Protein AF-B1T1C2-F1 (afdb_monomer_lite)

pLDDT: mean 84.69, std 10.25, range [46.47, 95.31]

Sequence (91 aa):
MSEPHTIALGIATGPLMTVAVGALEAARSGIASALVNVARMTGATLGIAMLGTPFAAAHGGVAGLHAAMFAGAVVQVTGAAVAALSVRQAA

Foldseek 3Di:
DPDPVVVVVCVVVVVVLCVQLVVDDVVCSVVSVVVVVVVVVVVVVVLCVQLVVQCVVVVHDPRSNVVSVVSVVVVVVVVVVVVVVVVVVVD

Radius of gyration: 16.83 Å; chains: 1; bounding box: 38×26×47 Å

Secondary structure (DSSP, 8-state):
---HHHHHHHHHHHHHHHHHHHTS-GGGHHHHHHHHHHHHHHHHHHHHHHHHHHHHHTTSHHHHHHHHHHHHHHHHHHHHHHHHHHHHH--

Structure (mmCIF, N/CA/C/O backbone):
data_AF-B1T1C2-F1
#
_entry.id   AF-B1T1C2-F1
#
loop_
_atom_site.group_PDB
_atom_site.id
_atom_site.type_symbol
_atom_site.label_atom_id
_atom_site.label_alt_id
_atom_site.label_comp_id
_atom_site.label_asym_id
_atom_site.label_entity_id
_atom_site.label_seq_id
_atom_site.pdbx_PDB_ins_code
_atom_site.Cartn_x
_atom_site.Cartn_y
_atom_site.Cartn_z
_atom_site.occupancy
_atom_site.B_iso_or_equiv
_atom_site.auth_seq_id
_atom_site.auth_comp_id
_atom_site.auth_asym_id
_atom_site.auth_atom_id
_atom_site.pdbx_PDB_model_num
ATOM 1 N N . MET A 1 1 ? 13.727 18.322 14.570 1.00 46.47 1 MET A N 1
ATOM 2 C CA . MET A 1 1 ? 13.769 17.884 13.158 1.00 46.47 1 MET A CA 1
ATOM 3 C C . MET A 1 1 ? 12.485 17.131 12.846 1.00 46.47 1 MET A C 1
ATOM 5 O O . MET A 1 1 ? 12.438 15.921 13.005 1.00 46.47 1 MET A O 1
ATOM 9 N N . SER A 1 2 ? 11.412 17.842 12.498 1.00 51.16 2 SER A N 1
ATOM 10 C CA . SER A 1 2 ? 10.178 17.237 11.987 1.00 51.16 2 SER A CA 1
ATOM 11 C C . SER A 1 2 ? 10.324 17.098 10.478 1.00 51.16 2 SER A C 1
ATOM 13 O O . SER A 1 2 ? 10.076 18.048 9.736 1.00 51.16 2 SER A O 1
ATOM 15 N N . GLU A 1 3 ? 10.821 15.949 10.030 1.00 63.12 3 GLU A N 1
ATOM 16 C CA . GLU A 1 3 ? 10.927 15.692 8.601 1.00 63.12 3 GLU A CA 1
ATOM 17 C C . GLU A 1 3 ? 9.514 15.550 7.995 1.00 63.12 3 GLU A C 1
ATOM 19 O O . GLU A 1 3 ? 8.709 14.753 8.497 1.00 63.12 3 GLU A O 1
ATOM 24 N N . PRO A 1 4 ? 9.192 16.281 6.914 1.00 61.12 4 PRO A N 1
ATOM 25 C CA . PRO A 1 4 ? 7.849 16.336 6.324 1.00 61.12 4 PRO A CA 1
ATOM 26 C C . PRO A 1 4 ? 7.306 14.966 5.882 1.00 61.12 4 PRO A C 1
ATOM 28 O O . PRO A 1 4 ? 6.093 14.780 5.798 1.00 61.12 4 PRO A O 1
ATOM 31 N N . HIS A 1 5 ? 8.180 13.976 5.674 1.00 58.97 5 HIS A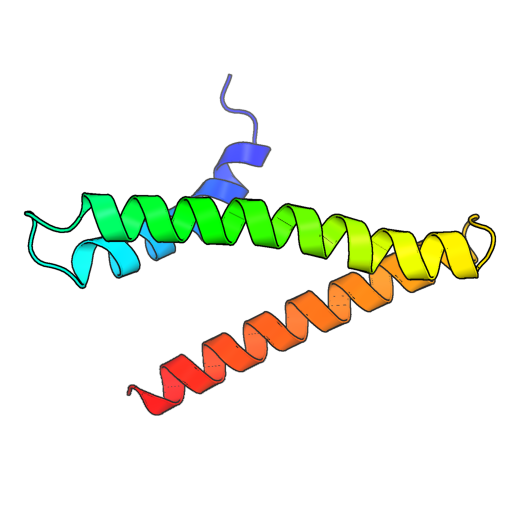 N 1
ATOM 32 C CA . HIS A 1 5 ? 7.794 12.610 5.324 1.00 58.97 5 HIS A CA 1
ATOM 33 C C . HIS A 1 5 ? 7.004 11.893 6.441 1.00 58.97 5 HIS A C 1
ATOM 35 O O . HIS A 1 5 ? 6.163 11.038 6.160 1.00 58.97 5 HIS A O 1
ATOM 41 N N . THR A 1 6 ? 7.227 12.251 7.711 1.00 71.38 6 THR A N 1
ATOM 42 C CA . THR A 1 6 ? 6.551 11.615 8.859 1.00 71.38 6 THR A CA 1
ATOM 43 C C . THR A 1 6 ? 5.103 12.070 9.013 1.00 71.38 6 THR A C 1
ATOM 45 O O . THR A 1 6 ? 4.259 11.295 9.457 1.00 71.38 6 THR A O 1
ATOM 48 N N . ILE A 1 7 ? 4.795 13.297 8.586 1.00 75.94 7 ILE A N 1
ATOM 49 C CA . ILE A 1 7 ? 3.455 13.886 8.677 1.00 75.94 7 ILE A CA 1
ATOM 50 C C . ILE A 1 7 ? 2.499 13.161 7.727 1.00 75.94 7 ILE A C 1
ATOM 52 O O . ILE A 1 7 ? 1.425 12.735 8.144 1.00 75.94 7 ILE A O 1
ATOM 56 N N . ALA A 1 8 ? 2.911 12.945 6.474 1.00 75.25 8 ALA A N 1
ATOM 57 C CA . ALA A 1 8 ? 2.109 12.211 5.495 1.00 75.25 8 ALA A CA 1
ATOM 58 C C . ALA A 1 8 ? 1.825 10.768 5.949 1.00 75.25 8 ALA A C 1
ATOM 60 O O . ALA A 1 8 ? 0.688 10.300 5.883 1.00 75.25 8 ALA A O 1
ATOM 61 N N . LEU A 1 9 ? 2.843 10.080 6.479 1.00 77.50 9 LEU A N 1
ATOM 62 C CA . LEU A 1 9 ? 2.681 8.730 7.016 1.00 77.50 9 LEU A CA 1
ATOM 63 C C . LEU A 1 9 ? 1.774 8.712 8.257 1.00 77.50 9 LEU A C 1
ATOM 65 O O . LEU A 1 9 ? 0.946 7.811 8.400 1.00 77.50 9 LEU A O 1
ATOM 69 N N . GLY A 1 10 ? 1.890 9.710 9.135 1.00 75.94 10 GLY A N 1
ATOM 70 C CA . GLY A 1 10 ? 1.069 9.845 10.338 1.00 75.94 10 GLY A CA 1
ATOM 71 C C . GLY A 1 10 ? -0.411 10.089 10.035 1.00 75.94 10 GLY A C 1
ATOM 72 O O . GLY A 1 10 ? -1.266 9.515 10.704 1.00 75.94 10 GLY A O 1
ATOM 73 N N . ILE A 1 11 ? -0.724 10.851 8.982 1.00 80.19 11 ILE A N 1
ATOM 74 C CA . ILE A 1 11 ? -2.108 11.080 8.527 1.00 80.19 11 ILE A CA 1
ATOM 75 C C . ILE A 1 11 ? -2.763 9.774 8.059 1.00 80.19 11 ILE A C 1
ATO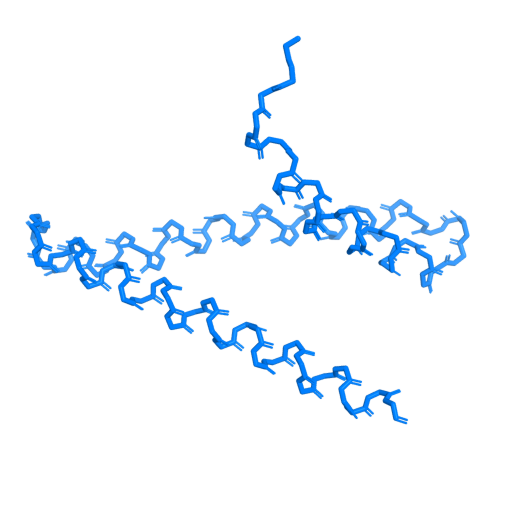M 77 O O . ILE A 1 11 ? -3.942 9.556 8.318 1.00 80.19 11 ILE A O 1
ATOM 81 N N . ALA A 1 12 ? -2.013 8.887 7.402 1.00 75.19 12 ALA A N 1
ATOM 82 C CA . ALA A 1 12 ? -2.543 7.604 6.945 1.00 75.19 12 ALA A CA 1
ATOM 83 C C . ALA A 1 12 ? -2.626 6.561 8.073 1.00 75.19 12 ALA A C 1
ATOM 85 O O . ALA A 1 12 ? -3.619 5.849 8.205 1.00 75.19 12 ALA A O 1
ATOM 86 N N . THR A 1 13 ? -1.576 6.452 8.889 1.00 79.44 13 THR A N 1
ATOM 87 C CA . THR A 1 13 ? -1.447 5.381 9.892 1.00 79.44 13 THR A CA 1
ATOM 88 C C . THR A 1 13 ? -2.173 5.682 11.200 1.00 79.44 13 THR A C 1
ATOM 90 O O . THR A 1 13 ? -2.677 4.754 11.828 1.00 79.44 13 THR A O 1
ATOM 93 N N . GLY A 1 14 ? -2.286 6.954 11.591 1.00 79.62 14 GLY A N 1
ATOM 94 C CA . GLY A 1 14 ? -2.952 7.381 12.823 1.00 79.62 14 GLY A CA 1
ATOM 95 C C . GLY A 1 14 ? -4.407 6.911 12.909 1.00 79.62 14 GLY A C 1
ATOM 96 O O . GLY A 1 14 ? -4.711 6.098 13.779 1.00 79.62 14 GLY A O 1
ATOM 97 N N . PRO A 1 15 ? -5.299 7.332 11.991 1.00 81.62 15 PRO A N 1
ATOM 98 C CA . PRO A 1 15 ? -6.702 6.905 11.988 1.00 81.62 15 PRO A CA 1
ATOM 99 C C . PRO A 1 15 ? -6.867 5.383 11.920 1.00 81.62 15 PRO A C 1
ATOM 101 O O . PRO A 1 15 ? -7.752 4.817 12.559 1.00 81.62 15 PRO A O 1
ATOM 104 N N . LEU A 1 16 ? -5.983 4.714 11.177 1.00 78.62 16 LEU A N 1
ATOM 105 C CA . LEU A 1 16 ? -6.002 3.268 10.977 1.00 78.62 16 LEU A CA 1
ATOM 106 C C . LEU A 1 16 ? -5.723 2.518 12.289 1.00 78.62 16 LEU A C 1
ATOM 108 O O . LEU A 1 16 ? -6.450 1.587 12.632 1.00 78.62 16 LEU A O 1
ATOM 112 N N . MET A 1 17 ? -4.731 2.969 13.063 1.00 81.88 17 MET A N 1
ATOM 113 C CA . MET A 1 17 ? -4.443 2.424 14.393 1.00 81.88 17 MET A CA 1
ATOM 114 C C . MET A 1 17 ? -5.575 2.708 15.381 1.00 81.88 17 MET A C 1
ATOM 116 O O . MET A 1 17 ? -5.932 1.821 16.154 1.00 81.88 17 MET A O 1
ATOM 120 N N . THR A 1 18 ? -6.178 3.900 15.332 1.00 82.19 18 THR A N 1
ATOM 121 C CA . THR A 1 18 ? -7.312 4.259 16.196 1.00 82.19 18 THR A CA 1
ATOM 122 C C . THR A 1 18 ? -8.498 3.320 15.984 1.00 82.19 18 THR A C 1
ATOM 124 O O . THR A 1 18 ? -9.055 2.813 16.954 1.00 82.19 18 THR A O 1
ATOM 127 N N . VAL A 1 19 ? -8.856 3.032 14.728 1.00 80.56 19 VAL A N 1
ATOM 128 C CA . VAL A 1 19 ? -9.955 2.111 14.395 1.00 80.56 19 VAL A CA 1
ATOM 129 C C . VAL A 1 19 ? -9.595 0.666 14.743 1.00 80.56 19 VAL A C 1
ATOM 131 O O . VAL A 1 19 ? -10.390 -0.026 15.373 1.00 80.56 19 VAL A O 1
ATOM 134 N N . ALA A 1 20 ? -8.395 0.206 14.379 1.00 80.12 20 ALA A N 1
ATOM 135 C CA . ALA A 1 20 ? -7.985 -1.180 14.599 1.00 80.12 20 ALA A CA 1
ATOM 136 C C . ALA A 1 20 ? -7.887 -1.538 16.089 1.00 80.12 20 ALA A C 1
ATOM 138 O O . ALA A 1 20 ? -8.353 -2.596 16.506 1.00 80.12 20 ALA A O 1
ATOM 139 N N . VAL A 1 21 ? -7.290 -0.659 16.898 1.00 81.12 21 VAL A N 1
ATOM 140 C CA . VAL A 1 21 ? -7.129 -0.876 18.341 1.00 81.12 21 VAL A CA 1
ATOM 141 C C . VAL A 1 21 ? -8.434 -0.603 19.091 1.00 81.12 21 VAL A C 1
ATOM 143 O O . VAL A 1 21 ? -8.742 -1.323 20.037 1.00 81.12 21 VAL A O 1
ATOM 146 N N . GLY A 1 22 ? -9.216 0.389 18.655 1.00 76.25 22 GLY A N 1
ATOM 147 C CA . GLY A 1 22 ? -10.497 0.749 19.269 1.00 76.25 22 GLY A CA 1
ATOM 148 C C . GLY A 1 22 ? -11.620 -0.271 19.054 1.00 76.25 22 GLY A C 1
ATOM 149 O O . GLY A 1 22 ? -12.584 -0.272 19.812 1.00 76.25 22 GLY A O 1
ATOM 150 N N . ALA A 1 23 ? -11.498 -1.161 18.065 1.00 76.06 23 ALA A N 1
ATOM 151 C CA . ALA A 1 23 ? -12.474 -2.220 17.795 1.00 76.06 23 ALA A CA 1
ATOM 152 C C . ALA A 1 23 ? -12.423 -3.399 18.792 1.00 76.06 23 ALA A C 1
ATOM 154 O O . ALA A 1 23 ? -13.260 -4.299 18.723 1.00 76.06 23 ALA A O 1
ATOM 155 N N . LEU A 1 24 ? -11.441 -3.430 19.698 1.00 75.81 24 LEU A N 1
ATOM 156 C CA . LEU A 1 24 ? -11.217 -4.514 20.656 1.00 75.81 24 LEU A CA 1
ATOM 157 C C . LEU A 1 24 ? -11.198 -3.982 22.093 1.00 75.81 24 LEU A C 1
ATOM 159 O O . LEU A 1 24 ? -10.782 -2.854 22.348 1.00 75.81 24 LEU A O 1
ATOM 163 N N . GLU A 1 25 ? -11.593 -4.822 23.056 1.00 78.25 25 GLU A N 1
ATOM 164 C CA . GLU A 1 25 ? -11.402 -4.519 24.480 1.00 78.25 25 GLU A CA 1
ATOM 165 C C . GLU A 1 25 ? -9.926 -4.221 24.782 1.00 78.25 25 GLU A C 1
ATOM 167 O O . GLU A 1 25 ? -9.025 -4.824 24.191 1.00 78.25 25 GLU A O 1
ATOM 172 N N . ALA A 1 26 ? -9.665 -3.338 25.752 1.00 69.31 26 ALA A N 1
ATOM 173 C CA . ALA A 1 26 ? -8.317 -2.861 26.076 1.00 69.31 26 ALA A CA 1
ATOM 174 C C . ALA A 1 26 ? -7.299 -3.996 26.312 1.00 69.31 26 ALA A C 1
ATOM 176 O O . ALA A 1 26 ? -6.144 -3.882 25.897 1.00 69.31 26 ALA A O 1
ATOM 177 N N . ALA A 1 27 ? -7.742 -5.126 26.879 1.00 75.81 27 ALA A N 1
ATOM 178 C CA . ALA A 1 27 ? -6.929 -6.325 27.094 1.00 75.81 27 ALA A CA 1
ATOM 179 C C . ALA A 1 27 ? -6.400 -6.979 25.796 1.00 75.81 27 ALA A C 1
ATOM 181 O O . ALA A 1 27 ? -5.452 -7.760 25.843 1.00 75.81 27 ALA A O 1
ATOM 182 N N . ARG A 1 28 ? -6.985 -6.668 24.631 1.00 78.62 28 ARG A N 1
ATOM 183 C CA . ARG A 1 28 ? -6.633 -7.222 23.310 1.00 78.62 28 ARG A CA 1
ATOM 184 C C . ARG A 1 28 ? -6.061 -6.185 22.336 1.00 78.62 28 ARG A C 1
ATOM 186 O O . ARG A 1 28 ? -5.698 -6.544 21.217 1.00 78.62 28 ARG A O 1
ATOM 193 N N . SER A 1 29 ? -5.907 -4.932 22.766 1.00 79.31 29 SER A N 1
ATOM 194 C CA . SER A 1 29 ? -5.298 -3.838 21.988 1.00 79.31 29 SER A CA 1
ATOM 195 C C . SER A 1 29 ? -3.916 -4.191 21.412 1.00 79.31 29 SER A C 1
ATOM 197 O O . SER A 1 29 ? -3.591 -3.832 20.277 1.00 79.31 29 SER A O 1
ATOM 199 N N . GLY A 1 30 ? -3.125 -4.970 22.160 1.00 82.56 30 GLY A N 1
ATOM 200 C CA . GLY A 1 30 ? -1.821 -5.468 21.719 1.00 82.56 30 GLY A CA 1
ATOM 201 C C . GLY A 1 30 ? -1.890 -6.372 20.483 1.00 82.56 30 GLY A C 1
ATOM 202 O O . GLY A 1 30 ? -1.019 -6.284 19.620 1.00 82.56 30 GLY A O 1
ATOM 203 N N . ILE A 1 31 ? -2.947 -7.183 20.343 1.00 86.12 31 ILE A N 1
ATOM 204 C CA . ILE A 1 31 ? -3.144 -8.074 19.186 1.00 86.12 31 ILE A CA 1
ATOM 205 C C . ILE A 1 31 ? -3.485 -7.256 17.935 1.00 86.12 31 ILE A C 1
ATOM 207 O O . ILE A 1 31 ? -2.930 -7.517 16.869 1.00 86.12 31 ILE A O 1
ATOM 211 N N . ALA A 1 32 ? -4.334 -6.230 18.064 1.00 84.19 32 ALA A N 1
ATOM 212 C CA . ALA A 1 32 ? -4.646 -5.320 16.961 1.00 84.19 32 ALA A CA 1
ATOM 213 C C . ALA A 1 32 ? -3.397 -4.598 16.442 1.00 84.19 32 ALA A C 1
ATOM 215 O O . ALA A 1 32 ? -3.132 -4.593 15.240 1.00 84.19 32 ALA A O 1
ATOM 216 N N . SER A 1 33 ? -2.597 -4.032 17.350 1.00 83.50 33 SER A N 1
ATOM 217 C CA . SER A 1 33 ? -1.357 -3.334 16.995 1.00 83.50 33 SER A CA 1
ATOM 218 C C . SER A 1 33 ? -0.343 -4.269 16.326 1.00 83.50 33 SER A C 1
ATOM 220 O O . SER A 1 33 ? 0.229 -3.936 15.284 1.00 83.50 33 SER A O 1
ATOM 222 N N . ALA A 1 34 ? -0.174 -5.479 16.871 1.00 86.94 34 ALA A N 1
ATOM 223 C CA . ALA A 1 34 ? 0.689 -6.496 16.281 1.00 86.94 34 ALA A CA 1
ATOM 224 C C . ALA A 1 34 ? 0.234 -6.874 14.862 1.00 86.94 34 ALA A C 1
ATOM 226 O O . ALA A 1 34 ? 1.063 -6.913 13.951 1.00 86.94 34 ALA A O 1
ATOM 227 N N . LEU A 1 35 ? -1.070 -7.084 14.650 1.00 87.62 35 LEU A N 1
ATOM 228 C CA . LEU A 1 35 ? -1.627 -7.416 13.339 1.00 87.62 35 LEU A CA 1
ATOM 229 C C . LEU A 1 35 ? -1.391 -6.298 12.315 1.00 87.62 35 LEU A C 1
ATOM 231 O O . LEU A 1 35 ? -0.958 -6.587 11.200 1.00 87.62 35 LEU A O 1
ATOM 235 N N . VAL A 1 36 ? -1.606 -5.030 12.685 1.00 86.31 36 VAL A N 1
ATOM 236 C CA . VAL A 1 36 ? -1.338 -3.891 11.788 1.00 86.31 36 VAL A CA 1
ATOM 237 C C . VAL A 1 36 ? 0.147 -3.809 11.432 1.00 86.31 36 VAL A C 1
ATOM 239 O O . VAL A 1 36 ? 0.499 -3.586 10.271 1.00 86.31 36 VAL A O 1
ATOM 242 N N . ASN A 1 37 ? 1.041 -4.036 12.397 1.00 88.94 37 ASN A N 1
ATOM 243 C CA . ASN A 1 37 ? 2.475 -4.027 12.122 1.00 88.94 37 ASN A CA 1
ATOM 244 C C . ASN A 1 37 ? 2.897 -5.167 11.179 1.00 88.94 37 ASN A C 1
ATOM 246 O O . ASN A 1 37 ? 3.691 -4.940 10.264 1.00 88.94 37 ASN A O 1
ATOM 250 N N . VAL A 1 38 ? 2.340 -6.367 11.363 1.00 91.69 38 VAL A N 1
ATOM 251 C CA . VAL A 1 38 ? 2.562 -7.503 10.456 1.00 91.69 38 VAL A CA 1
ATOM 252 C C . VAL A 1 38 ? 2.041 -7.179 9.060 1.00 91.69 38 VAL A C 1
ATOM 254 O O . VAL A 1 38 ? 2.794 -7.302 8.097 1.00 91.69 38 VAL A O 1
ATOM 257 N N . ALA A 1 39 ? 0.810 -6.675 8.941 1.00 87.88 39 ALA A N 1
ATOM 258 C CA . ALA A 1 39 ? 0.227 -6.287 7.658 1.00 87.88 39 ALA A CA 1
ATOM 259 C C . ALA A 1 39 ? 1.104 -5.269 6.911 1.00 87.88 39 ALA A C 1
ATOM 261 O O . ALA A 1 39 ? 1.318 -5.398 5.706 1.00 87.88 39 ALA A O 1
ATOM 262 N N . ARG A 1 40 ? 1.680 -4.296 7.626 1.00 86.94 40 ARG A N 1
ATOM 263 C CA . ARG A 1 40 ? 2.605 -3.310 7.052 1.00 86.94 40 ARG A CA 1
ATOM 264 C C . ARG A 1 40 ? 3.899 -3.947 6.542 1.00 86.94 40 ARG A C 1
ATOM 266 O O . ARG A 1 40 ? 4.326 -3.632 5.434 1.00 86.94 40 ARG A O 1
ATOM 273 N N . MET A 1 41 ? 4.523 -4.826 7.327 1.00 93.38 41 MET A N 1
ATOM 274 C CA . MET A 1 41 ? 5.747 -5.534 6.922 1.00 93.38 41 MET A CA 1
ATOM 275 C C . MET A 1 41 ? 5.496 -6.425 5.703 1.00 93.38 41 MET A C 1
ATOM 277 O O . MET A 1 41 ? 6.221 -6.328 4.715 1.00 93.38 41 MET A O 1
ATOM 281 N N . THR A 1 42 ? 4.428 -7.224 5.726 1.00 93.25 42 THR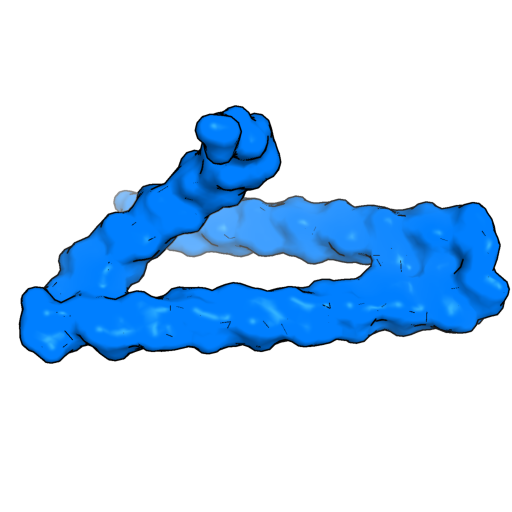 A N 1
ATOM 282 C CA . THR A 1 42 ? 4.032 -8.065 4.591 1.00 93.25 42 THR A CA 1
ATOM 283 C C . THR A 1 42 ? 3.721 -7.222 3.355 1.00 93.25 42 THR A C 1
ATOM 285 O O . THR A 1 42 ? 4.164 -7.560 2.260 1.00 93.25 42 THR A O 1
ATOM 288 N N . GLY A 1 43 ? 3.027 -6.092 3.521 1.00 88.81 43 GLY A N 1
ATOM 289 C CA . GLY A 1 43 ? 2.744 -5.149 2.440 1.00 88.81 43 GLY A CA 1
ATOM 290 C C . GLY A 1 43 ? 4.010 -4.582 1.796 1.00 88.81 43 GLY A C 1
ATOM 291 O O . GLY A 1 43 ? 4.092 -4.522 0.572 1.00 88.81 43 GLY A O 1
ATOM 292 N N . ALA A 1 44 ? 5.028 -4.240 2.590 1.00 91.00 44 ALA A N 1
ATOM 293 C CA . ALA A 1 44 ? 6.316 -3.788 2.066 1.00 91.00 44 ALA A CA 1
ATOM 294 C C . ALA A 1 44 ? 7.014 -4.883 1.240 1.00 91.00 44 ALA A C 1
ATOM 296 O O . ALA A 1 44 ? 7.480 -4.614 0.134 1.00 91.00 44 ALA A O 1
ATOM 297 N N . THR A 1 45 ? 7.036 -6.128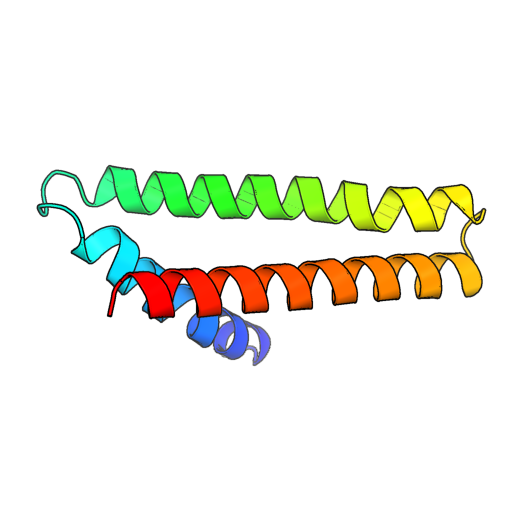 1.726 1.00 93.69 45 THR A N 1
ATOM 298 C CA . THR A 1 45 ? 7.619 -7.265 0.993 1.00 93.69 45 THR A CA 1
ATOM 299 C C . THR A 1 45 ? 6.889 -7.536 -0.323 1.00 93.69 45 THR A C 1
ATOM 301 O O . THR A 1 45 ? 7.530 -7.689 -1.363 1.00 93.69 45 THR A O 1
ATOM 304 N N . LEU A 1 46 ? 5.553 -7.548 -0.301 1.00 91.50 46 LEU A N 1
ATOM 305 C CA . LEU A 1 46 ? 4.737 -7.719 -1.505 1.00 91.50 46 LEU A CA 1
ATOM 306 C C . LEU A 1 46 ? 4.943 -6.572 -2.497 1.00 91.50 46 LEU A C 1
ATOM 308 O O . LEU A 1 46 ? 5.048 -6.821 -3.695 1.00 91.50 46 LEU A O 1
ATOM 312 N N . GLY A 1 47 ? 5.049 -5.333 -2.012 1.00 90.69 47 GLY A N 1
ATOM 313 C CA . GLY A 1 47 ? 5.324 -4.160 -2.839 1.00 90.69 47 GLY A CA 1
ATOM 314 C C . GLY A 1 47 ? 6.663 -4.262 -3.568 1.00 90.69 47 GLY A C 1
ATOM 315 O O . GLY A 1 47 ? 6.723 -4.017 -4.770 1.00 90.69 47 GLY A O 1
ATOM 316 N N . ILE A 1 48 ? 7.722 -4.699 -2.878 1.00 94.38 48 ILE A N 1
ATOM 317 C CA . ILE A 1 48 ? 9.038 -4.926 -3.495 1.00 94.38 48 ILE A CA 1
ATOM 318 C C . ILE A 1 48 ? 8.933 -5.956 -4.625 1.00 94.38 48 ILE A C 1
ATOM 320 O O . ILE A 1 48 ? 9.443 -5.712 -5.717 1.00 94.38 48 ILE A O 1
ATOM 324 N N . ALA A 1 49 ? 8.245 -7.077 -4.393 1.00 93.44 49 ALA A N 1
ATOM 325 C CA . ALA A 1 49 ? 8.056 -8.102 -5.416 1.00 93.44 49 ALA A CA 1
ATOM 326 C C . ALA A 1 49 ? 7.245 -7.572 -6.613 1.00 93.44 49 ALA A C 1
ATOM 328 O O . ALA A 1 49 ? 7.687 -7.675 -7.754 1.00 93.44 49 ALA A O 1
ATOM 329 N N . MET A 1 50 ? 6.101 -6.932 -6.356 1.00 90.38 50 MET A N 1
ATOM 330 C CA . MET A 1 50 ? 5.199 -6.421 -7.394 1.00 90.38 50 MET A CA 1
ATOM 331 C C . MET A 1 50 ? 5.820 -5.331 -8.267 1.00 90.38 50 MET A C 1
ATOM 333 O O . MET A 1 50 ? 5.513 -5.264 -9.453 1.00 90.38 50 MET A O 1
ATOM 337 N N . LEU A 1 51 ? 6.688 -4.484 -7.712 1.00 91.19 51 LEU A N 1
ATOM 338 C CA . LEU A 1 51 ? 7.400 -3.463 -8.484 1.00 91.19 51 LEU A CA 1
ATOM 339 C C . LEU A 1 51 ? 8.650 -4.036 -9.168 1.00 91.19 51 LEU A C 1
ATOM 341 O O . LEU A 1 51 ? 8.949 -3.687 -10.310 1.00 91.19 51 LEU A O 1
ATOM 345 N N . GLY A 1 52 ? 9.368 -4.936 -8.492 1.00 89.38 52 GLY A N 1
ATOM 346 C CA . GLY A 1 52 ? 10.602 -5.539 -8.991 1.00 89.38 52 GLY A CA 1
ATOM 347 C C . GLY A 1 52 ? 10.388 -6.495 -10.165 1.00 89.38 52 GLY A C 1
ATOM 348 O O . GLY A 1 52 ? 11.172 -6.474 -11.111 1.00 89.38 52 GLY A O 1
ATOM 349 N N . THR A 1 53 ? 9.316 -7.294 -10.156 1.00 92.19 53 THR A N 1
ATOM 350 C CA . THR A 1 53 ? 8.997 -8.251 -11.228 1.00 92.19 53 THR A CA 1
ATOM 351 C C . THR A 1 53 ? 8.834 -7.597 -12.611 1.00 92.19 53 THR A C 1
ATOM 353 O O . THR A 1 53 ? 9.554 -8.008 -13.522 1.00 92.19 53 THR A O 1
ATOM 356 N N . PRO A 1 54 ? 7.963 -6.587 -12.822 1.00 89.62 54 PRO A N 1
ATOM 357 C CA . PRO A 1 54 ? 7.821 -5.937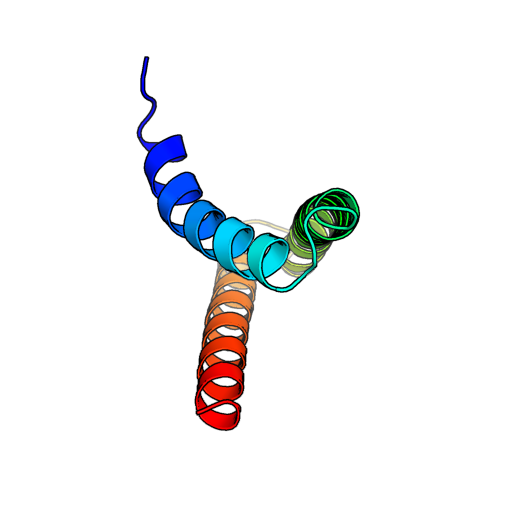 -14.127 1.00 89.62 54 PRO A CA 1
ATOM 358 C C . PRO A 1 54 ? 9.065 -5.132 -14.517 1.00 89.62 54 PRO A C 1
ATOM 360 O O . PRO A 1 54 ? 9.427 -5.108 -15.693 1.00 89.62 54 PRO A O 1
ATOM 363 N N . PHE A 1 55 ? 9.757 -4.523 -13.545 1.00 92.44 55 PHE A N 1
ATOM 364 C CA . PHE A 1 55 ? 11.012 -3.818 -13.801 1.00 92.44 55 PHE A CA 1
ATOM 365 C C . PHE A 1 55 ? 12.083 -4.766 -14.359 1.00 92.44 55 PHE A C 1
ATOM 367 O O . PHE A 1 55 ? 12.691 -4.476 -15.388 1.00 92.44 55 PHE A O 1
ATOM 374 N N . ALA A 1 56 ? 12.275 -5.923 -13.720 1.00 91.81 56 ALA A N 1
ATOM 375 C CA . ALA A 1 56 ? 13.228 -6.935 -14.161 1.00 91.81 56 ALA A CA 1
ATOM 376 C C . ALA A 1 56 ? 12.810 -7.595 -15.485 1.00 91.81 56 ALA A C 1
ATOM 378 O O . ALA A 1 56 ? 13.651 -7.783 -16.360 1.00 91.81 56 ALA A O 1
ATOM 379 N N . ALA A 1 57 ? 11.518 -7.891 -15.670 1.00 91.19 57 ALA A N 1
ATOM 380 C CA . ALA A 1 57 ? 10.995 -8.497 -16.898 1.00 91.19 57 ALA A CA 1
ATOM 381 C C . ALA A 1 57 ? 11.196 -7.611 -18.140 1.00 91.19 57 ALA A C 1
ATOM 383 O O . ALA A 1 57 ? 11.399 -8.120 -19.240 1.00 91.19 57 ALA A O 1
ATOM 384 N N . ALA A 1 58 ? 11.189 -6.286 -17.972 1.00 90.75 58 ALA A N 1
ATOM 385 C CA . ALA A 1 58 ? 11.479 -5.335 -19.042 1.00 90.75 58 ALA A CA 1
ATOM 386 C C . ALA A 1 58 ? 12.986 -5.084 -19.260 1.00 90.75 58 ALA A C 1
ATOM 388 O O . ALA A 1 58 ? 13.340 -4.193 -20.027 1.00 90.75 58 ALA A O 1
ATOM 389 N N . HIS A 1 59 ? 13.870 -5.856 -18.613 1.00 89.12 59 HIS A N 1
ATOM 390 C CA . HIS A 1 59 ? 15.327 -5.656 -18.603 1.00 89.12 59 HIS A CA 1
ATOM 391 C C . HIS A 1 59 ? 15.753 -4.304 -17.996 1.00 89.12 59 HIS A C 1
ATOM 393 O O . HIS A 1 59 ? 16.811 -3.762 -18.316 1.00 89.12 59 HIS A O 1
ATOM 399 N N . GLY A 1 60 ? 14.932 -3.760 -17.094 1.00 84.81 60 GLY A N 1
ATOM 400 C CA . GLY A 1 60 ? 15.156 -2.476 -16.442 1.00 84.81 60 GLY A CA 1
ATOM 401 C C . GLY A 1 60 ? 14.885 -1.267 -17.343 1.00 84.81 60 GLY A C 1
ATOM 402 O O . GLY A 1 60 ? 13.997 -1.268 -18.197 1.00 84.81 60 GLY A O 1
ATOM 403 N N . GLY A 1 61 ? 15.630 -0.186 -17.100 1.00 91.56 61 GLY A N 1
ATOM 404 C CA . GLY A 1 61 ? 15.503 1.069 -17.843 1.00 91.56 61 GLY A CA 1
ATOM 405 C C . GLY A 1 61 ? 14.173 1.802 -17.623 1.00 91.56 61 GLY A C 1
ATOM 406 O O . GLY A 1 61 ? 13.395 1.499 -16.718 1.00 91.56 61 GLY A O 1
ATOM 407 N N . VAL A 1 62 ? 13.915 2.805 -18.466 1.00 94.12 62 VAL A N 1
ATOM 408 C CA . VAL A 1 62 ? 12.740 3.689 -18.341 1.00 94.12 62 VAL A CA 1
ATOM 409 C C . VAL A 1 62 ? 11.429 2.929 -18.567 1.00 94.12 62 VAL A C 1
ATOM 411 O O . VAL A 1 62 ? 10.465 3.142 -17.837 1.00 94.12 62 VAL A O 1
ATOM 414 N N . ALA A 1 63 ? 11.395 2.006 -19.533 1.00 91.19 63 ALA A N 1
ATOM 415 C CA . ALA A 1 63 ? 10.207 1.203 -19.820 1.00 91.19 63 ALA A CA 1
ATOM 416 C C . ALA A 1 63 ? 9.829 0.292 -18.638 1.00 91.19 63 ALA A C 1
ATOM 418 O O . ALA A 1 63 ? 8.663 0.261 -18.240 1.00 91.19 63 ALA A O 1
ATOM 419 N N . GLY A 1 64 ? 10.811 -0.380 -18.025 1.00 91.19 64 GLY A N 1
ATOM 420 C CA . GLY A 1 64 ? 10.592 -1.171 -16.813 1.00 91.19 64 GLY A CA 1
ATOM 421 C C . GLY A 1 64 ? 10.138 -0.323 -15.629 1.00 91.19 64 GLY A C 1
ATOM 422 O O . GLY A 1 64 ? 9.250 -0.733 -14.883 1.00 91.19 64 GLY A O 1
ATOM 423 N N . LEU A 1 65 ? 10.690 0.885 -15.477 1.00 92.38 65 LEU A N 1
ATOM 424 C CA . LEU A 1 65 ? 10.282 1.813 -14.423 1.00 92.38 65 LEU A CA 1
ATOM 425 C C . LEU A 1 65 ? 8.832 2.282 -14.606 1.00 92.38 65 LEU A C 1
ATOM 427 O O . LEU A 1 65 ? 8.067 2.278 -13.644 1.00 92.38 65 LEU A O 1
ATOM 431 N N . HIS A 1 66 ? 8.428 2.640 -15.827 1.00 94.56 66 HIS A N 1
ATOM 432 C CA . HIS A 1 66 ? 7.040 2.999 -16.128 1.00 94.56 66 HIS A CA 1
ATOM 433 C C . HIS A 1 66 ? 6.081 1.833 -15.873 1.00 94.56 66 HIS A C 1
ATOM 435 O O . HIS A 1 66 ? 5.034 2.040 -15.262 1.00 94.56 66 HIS A O 1
ATOM 441 N N . ALA A 1 67 ? 6.445 0.613 -16.279 1.00 92.69 67 ALA A N 1
ATOM 442 C CA . ALA A 1 67 ? 5.639 -0.578 -16.017 1.00 92.69 67 ALA A CA 1
ATOM 443 C C . ALA A 1 67 ? 5.467 -0.831 -14.509 1.00 92.69 67 ALA A C 1
ATOM 445 O O . ALA A 1 67 ? 4.351 -1.070 -14.049 1.00 92.69 67 ALA A O 1
ATOM 446 N N . ALA A 1 68 ? 6.545 -0.707 -13.729 1.00 93.19 68 ALA A N 1
ATOM 447 C CA . ALA A 1 68 ? 6.499 -0.829 -12.275 1.00 93.19 68 ALA A CA 1
ATOM 448 C C . ALA A 1 68 ? 5.630 0.264 -11.629 1.00 93.19 68 ALA A C 1
ATOM 450 O O . ALA A 1 68 ? 4.767 -0.039 -10.809 1.00 93.19 68 ALA A O 1
ATOM 451 N N . MET A 1 69 ? 5.794 1.529 -12.026 1.00 94.69 69 MET A N 1
ATOM 452 C CA . MET A 1 69 ? 4.984 2.639 -11.508 1.00 94.69 69 MET A CA 1
ATOM 453 C C . MET A 1 69 ? 3.502 2.490 -11.853 1.00 94.69 69 MET A C 1
ATOM 455 O O . MET A 1 69 ? 2.650 2.738 -11.001 1.00 94.69 69 MET A O 1
ATOM 459 N N . PHE A 1 70 ? 3.181 2.031 -13.065 1.00 94.88 70 PHE A N 1
ATOM 460 C CA . PHE A 1 70 ? 1.803 1.760 -13.461 1.00 94.88 70 PHE A CA 1
ATOM 461 C C . PHE A 1 70 ? 1.192 0.621 -12.637 1.00 94.88 70 PHE A C 1
ATOM 463 O O . PHE A 1 70 ? 0.084 0.767 -12.123 1.00 94.88 70 PHE A O 1
ATOM 470 N N . ALA A 1 71 ? 1.930 -0.475 -12.430 1.00 94.06 71 ALA A N 1
ATOM 471 C CA . ALA A 1 71 ? 1.496 -1.566 -11.559 1.00 94.06 71 ALA A CA 1
ATOM 472 C C . ALA A 1 71 ? 1.240 -1.078 -10.121 1.00 94.06 71 ALA A C 1
ATOM 474 O O . ALA A 1 71 ? 0.190 -1.366 -9.547 1.00 94.06 71 ALA A O 1
ATOM 475 N N . GLY A 1 72 ? 2.149 -0.267 -9.569 1.00 92.50 72 GLY A N 1
ATOM 476 C CA . GLY A 1 72 ? 1.979 0.359 -8.257 1.00 92.50 72 GLY A CA 1
ATOM 477 C C . GLY A 1 72 ? 0.730 1.241 -8.173 1.00 92.50 72 GLY A C 1
ATOM 478 O O . GLY A 1 72 ? -0.042 1.126 -7.221 1.00 92.50 72 GLY A O 1
ATOM 479 N N . ALA A 1 73 ? 0.479 2.069 -9.190 1.00 93.75 73 ALA A N 1
ATOM 480 C CA . ALA A 1 73 ? -0.706 2.921 -9.253 1.00 93.75 73 ALA A CA 1
ATOM 481 C C . ALA A 1 73 ? -2.009 2.104 -9.297 1.00 93.75 73 ALA A C 1
ATOM 483 O O . ALA A 1 73 ? -2.945 2.403 -8.555 1.00 93.75 73 ALA A O 1
ATOM 484 N N . VAL A 1 74 ? -2.061 1.042 -10.108 1.00 95.31 74 VAL A N 1
ATOM 485 C CA . VAL A 1 74 ? -3.222 0.139 -10.181 1.00 95.31 74 VAL A CA 1
ATOM 486 C C . VAL A 1 74 ? -3.493 -0.508 -8.825 1.00 95.31 74 VAL A C 1
ATOM 488 O O . VAL A 1 74 ? -4.641 -0.529 -8.377 1.00 95.31 74 VAL A O 1
ATOM 491 N N . VAL A 1 75 ? -2.453 -0.980 -8.133 1.00 94.00 75 VAL A N 1
ATOM 492 C CA . VAL A 1 75 ? -2.584 -1.551 -6.784 1.00 94.00 75 VAL A CA 1
ATOM 493 C C . VAL A 1 75 ? -3.125 -0.512 -5.799 1.00 94.00 75 VAL A C 1
ATOM 495 O O . VAL A 1 75 ? -4.069 -0.807 -5.065 1.00 94.00 75 VAL A O 1
ATOM 498 N N . GLN A 1 76 ? -2.596 0.715 -5.816 1.00 91.94 76 GLN A N 1
ATOM 499 C CA . GLN A 1 76 ? -3.037 1.795 -4.928 1.00 91.94 76 GLN A CA 1
ATOM 500 C C . GLN A 1 76 ? -4.517 2.147 -5.147 1.00 91.94 76 GLN A C 1
ATOM 502 O O . GLN A 1 76 ? -5.282 2.252 -4.187 1.00 91.94 76 GLN A O 1
ATOM 507 N N . VAL A 1 77 ? -4.938 2.292 -6.408 1.00 94.69 77 VAL A N 1
ATOM 508 C CA . VAL A 1 77 ? -6.326 2.613 -6.777 1.00 94.69 77 VAL A CA 1
ATOM 509 C C . VAL A 1 77 ? -7.269 1.466 -6.421 1.00 94.69 77 VAL A C 1
ATOM 511 O O . VAL A 1 77 ? -8.341 1.707 -5.869 1.00 94.69 77 VAL A O 1
ATOM 514 N N . THR A 1 78 ? -6.862 0.220 -6.667 1.00 94.38 78 THR A N 1
ATOM 515 C CA . THR A 1 78 ? -7.657 -0.964 -6.309 1.00 94.38 78 THR A CA 1
ATOM 516 C C . THR A 1 78 ? -7.840 -1.057 -4.797 1.00 94.38 78 THR A C 1
ATOM 518 O O . THR A 1 78 ? -8.959 -1.250 -4.327 1.00 94.38 78 THR A O 1
ATOM 521 N N . GLY A 1 79 ? -6.773 -0.844 -4.019 1.00 90.38 79 GLY A N 1
ATOM 522 C CA . GLY A 1 79 ? -6.841 -0.813 -2.557 1.00 90.38 79 GLY A CA 1
ATOM 523 C C . GLY A 1 79 ? -7.778 0.278 -2.035 1.00 90.38 79 GLY A C 1
ATOM 524 O O . GLY A 1 79 ? -8.614 0.011 -1.171 1.00 90.38 79 GLY A O 1
ATOM 525 N N . ALA A 1 80 ? -7.706 1.484 -2.604 1.00 91.69 80 ALA A N 1
ATOM 526 C CA . ALA A 1 80 ? -8.610 2.579 -2.260 1.00 91.69 80 ALA A CA 1
ATOM 527 C C . ALA A 1 80 ? -10.076 2.258 -2.606 1.00 91.69 80 ALA A C 1
ATOM 529 O O . ALA A 1 80 ? -10.972 2.516 -1.801 1.00 91.69 80 ALA A O 1
ATOM 530 N N . ALA A 1 81 ? -10.327 1.655 -3.772 1.00 93.62 81 ALA A N 1
ATOM 531 C CA . ALA A 1 81 ? -11.664 1.253 -4.196 1.00 93.62 81 ALA A CA 1
ATOM 532 C C . ALA A 1 81 ? -12.252 0.171 -3.280 1.00 93.62 81 ALA A C 1
ATOM 534 O O . ALA A 1 81 ? -13.388 0.313 -2.831 1.00 93.62 81 ALA A O 1
ATOM 535 N N . VAL A 1 82 ? -11.476 -0.868 -2.952 1.00 93.19 82 VAL A N 1
ATOM 536 C CA . VAL A 1 82 ? -11.888 -1.924 -2.015 1.00 93.19 82 VAL A CA 1
ATOM 537 C C . VAL A 1 82 ? -12.211 -1.327 -0.650 1.00 93.19 82 VAL A C 1
ATOM 539 O O . VAL A 1 82 ? -13.289 -1.585 -0.128 1.00 93.19 82 VAL A O 1
ATOM 542 N N . ALA A 1 83 ? -11.348 -0.467 -0.101 1.00 88.56 83 ALA A N 1
ATOM 543 C CA . ALA A 1 83 ? -11.609 0.192 1.178 1.00 88.56 83 ALA A CA 1
ATOM 544 C C . ALA A 1 83 ? -12.910 1.016 1.148 1.00 88.56 83 ALA A C 1
ATOM 546 O O . ALA A 1 83 ? -13.747 0.889 2.040 1.00 88.56 83 ALA A O 1
ATOM 547 N N . ALA A 1 84 ? -13.124 1.809 0.095 1.00 90.19 84 ALA A N 1
ATOM 548 C CA . ALA A 1 84 ? -14.331 2.617 -0.062 1.00 90.19 84 ALA A CA 1
ATOM 549 C C . ALA A 1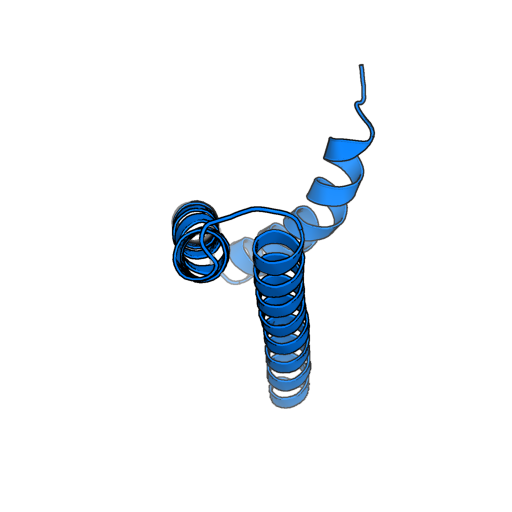 84 ? -15.605 1.775 -0.250 1.00 90.19 84 ALA A C 1
ATOM 551 O O . ALA A 1 84 ? -16.687 2.194 0.156 1.00 90.19 84 ALA A O 1
ATOM 552 N N . LEU A 1 85 ? -15.516 0.610 -0.896 1.00 93.31 85 LEU A N 1
ATOM 553 C CA . LEU A 1 85 ? -16.639 -0.322 -1.026 1.00 93.31 85 LEU A CA 1
ATOM 554 C C . LEU A 1 85 ? -16.936 -1.024 0.302 1.00 93.31 85 LEU A C 1
ATOM 556 O O . LEU A 1 85 ? -18.099 -1.101 0.682 1.00 93.31 85 LEU A O 1
ATOM 560 N N . SER A 1 86 ? -15.911 -1.462 1.034 1.00 88.44 86 SER A N 1
ATOM 561 C CA . SER A 1 86 ? -16.073 -2.099 2.345 1.00 88.44 86 SER A CA 1
ATOM 562 C C . SER A 1 86 ? -16.701 -1.156 3.369 1.00 88.44 86 SER A C 1
ATOM 564 O O . SER A 1 86 ? -17.606 -1.558 4.091 1.00 88.44 86 SER A O 1
ATOM 566 N N . VAL A 1 87 ? -16.282 0.115 3.397 1.00 87.19 87 VAL A N 1
ATOM 567 C CA . VAL A 1 87 ? -16.903 1.130 4.265 1.00 87.19 87 VAL A CA 1
ATOM 568 C C . VAL A 1 87 ? -18.366 1.355 3.886 1.00 87.19 87 VAL A C 1
ATOM 570 O O . VAL A 1 87 ? -19.210 1.451 4.768 1.00 87.19 87 VAL A O 1
ATOM 573 N N . ARG A 1 88 ? -18.688 1.385 2.586 1.00 84.94 88 ARG A N 1
ATOM 574 C CA . ARG A 1 88 ? -20.072 1.539 2.111 1.00 84.94 88 ARG A CA 1
ATOM 575 C C . ARG A 1 88 ? -20.975 0.352 2.438 1.00 84.94 88 ARG A C 1
ATOM 577 O O . ARG A 1 88 ? -22.167 0.555 2.575 1.00 84.94 88 ARG A O 1
ATOM 584 N N . GLN A 1 89 ? -20.436 -0.861 2.535 1.00 77.81 89 GLN A N 1
ATOM 585 C CA . GLN A 1 89 ? -21.209 -2.041 2.940 1.00 77.81 89 GLN A CA 1
ATOM 586 C C . GLN A 1 89 ? -21.485 -2.082 4.449 1.00 77.81 89 GLN A C 1
ATOM 588 O O . GLN A 1 89 ? -22.396 -2.781 4.879 1.00 77.81 89 GLN A O 1
ATOM 593 N N . ALA A 1 90 ? -20.683 -1.373 5.245 1.00 64.25 90 ALA A N 1
ATOM 594 C CA . ALA A 1 90 ? -20.804 -1.325 6.699 1.00 64.25 90 ALA A CA 1
ATOM 595 C C . ALA A 1 90 ? -21.678 -0.160 7.212 1.00 64.25 90 ALA A C 1
ATOM 597 O O . ALA A 1 90 ? -21.880 -0.061 8.422 1.00 64.25 90 ALA A O 1
ATOM 598 N N . ALA A 1 91 ? -22.152 0.715 6.316 1.00 59.31 91 ALA A N 1
ATOM 599 C CA . ALA A 1 91 ? -23.009 1.869 6.598 1.00 59.31 91 ALA A CA 1
ATOM 600 C C . ALA A 1 91 ? -24.447 1.602 6.140 1.00 59.31 91 ALA A C 1
ATOM 602 O O . ALA A 1 91 ? -25.371 2.039 6.861 1.00 59.31 91 ALA A O 1
#

Organism: NCBI:txid396597